Protein AF-A0A7S0BMY1-F1 (afdb_monomer_lite)

Structure (mmCIF, N/CA/C/O backbone):
data_AF-A0A7S0BMY1-F1
#
_entry.id   AF-A0A7S0BMY1-F1
#
loop_
_atom_site.group_PDB
_atom_site.id
_atom_site.type_symbol
_atom_site.label_atom_id
_atom_site.label_alt_id
_atom_site.label_comp_id
_atom_site.label_asym_id
_atom_site.label_entity_id
_atom_site.label_seq_id
_atom_site.pdbx_PDB_ins_code
_atom_site.Cartn_x
_atom_site.Cartn_y
_atom_site.Cartn_z
_atom_site.occupancy
_atom_site.B_iso_or_equiv
_atom_site.auth_seq_id
_atom_site.auth_comp_id
_atom_site.auth_asym_id
_atom_site.auth_atom_id
_atom_site.pdbx_PDB_model_num
ATOM 1 N N . ALA A 1 1 ? 0.635 -13.381 -4.670 1.00 61.00 1 ALA A N 1
ATOM 2 C CA . ALA A 1 1 ? -0.294 -12.904 -3.622 1.00 61.00 1 ALA A CA 1
ATOM 3 C C . ALA A 1 1 ? -1.608 -12.384 -4.209 1.00 61.00 1 ALA A C 1
ATOM 5 O O . ALA A 1 1 ? -2.633 -12.998 -3.961 1.00 61.00 1 ALA A O 1
ATOM 6 N N . ARG A 1 2 ? -1.598 -11.332 -5.041 1.00 75.00 2 ARG A N 1
ATOM 7 C CA . ARG A 1 2 ? -2.821 -10.648 -5.520 1.00 75.00 2 ARG A CA 1
ATOM 8 C C . ARG A 1 2 ? -3.767 -11.529 -6.358 1.00 75.00 2 ARG A C 1
ATOM 10 O O . ARG A 1 2 ? -4.959 -11.576 -6.089 1.00 75.00 2 ARG A O 1
ATOM 17 N N . GLN A 1 3 ? -3.235 -12.331 -7.284 1.00 77.56 3 GLN A N 1
ATOM 18 C CA . GLN A 1 3 ? -4.041 -13.300 -8.049 1.00 77.56 3 GLN A CA 1
ATOM 19 C C . GLN A 1 3 ? -4.647 -14.404 -7.165 1.00 77.56 3 GLN A C 1
ATOM 21 O O . GLN A 1 3 ? -5.785 -14.816 -7.370 1.00 77.56 3 GLN A O 1
ATOM 26 N N . HIS A 1 4 ? -3.889 -14.881 -6.172 1.00 78.88 4 HIS A N 1
ATOM 27 C CA . HIS A 1 4 ? -4.380 -15.870 -5.212 1.00 78.88 4 HIS A CA 1
ATOM 28 C C . HIS A 1 4 ? -5.490 -15.275 -4.340 1.00 78.88 4 HIS A C 1
ATOM 30 O O . HIS A 1 4 ? -6.537 -15.888 -4.191 1.00 78.88 4 HIS A O 1
ATOM 36 N N . PHE A 1 5 ? -5.294 -14.049 -3.846 1.00 83.69 5 PHE A N 1
ATOM 37 C CA . PHE A 1 5 ? -6.316 -13.301 -3.124 1.00 83.69 5 PHE A CA 1
ATOM 38 C C . PHE A 1 5 ? -7.607 -13.169 -3.933 1.00 83.69 5 PHE A C 1
ATOM 40 O O . PHE A 1 5 ? -8.673 -13.445 -3.392 1.00 83.69 5 PHE A O 1
ATOM 47 N N . TYR A 1 6 ? -7.512 -12.800 -5.217 1.00 83.94 6 TYR A N 1
ATOM 48 C CA . TYR A 1 6 ? -8.689 -12.650 -6.068 1.00 83.94 6 TYR A CA 1
ATOM 49 C C . TYR A 1 6 ? -9.486 -13.954 -6.145 1.00 83.94 6 TYR A C 1
ATOM 51 O O . TYR A 1 6 ? -10.664 -13.978 -5.813 1.00 83.94 6 TYR A O 1
ATOM 59 N N . ARG A 1 7 ? -8.817 -15.054 -6.508 1.00 85.25 7 ARG A N 1
ATOM 60 C CA . ARG A 1 7 ? -9.451 -16.372 -6.671 1.00 85.25 7 ARG A CA 1
ATOM 61 C C . ARG A 1 7 ? -10.098 -16.903 -5.392 1.00 85.25 7 ARG A C 1
ATOM 63 O O . ARG A 1 7 ? -11.017 -17.705 -5.476 1.00 85.25 7 ARG A O 1
ATOM 70 N N . SER A 1 8 ? -9.603 -16.488 -4.228 1.00 85.81 8 SER A N 1
ATOM 71 C CA . SER A 1 8 ? -10.140 -16.914 -2.933 1.00 85.81 8 SER A CA 1
ATOM 72 C C . SER A 1 8 ? -11.299 -16.047 -2.428 1.00 85.81 8 SER A C 1
ATOM 74 O O . SER A 1 8 ? -11.992 -16.476 -1.512 1.00 85.81 8 SER A O 1
ATOM 76 N N . ASN A 1 9 ? -11.502 -14.841 -2.973 1.00 85.25 9 ASN A N 1
ATOM 77 C CA . ASN A 1 9 ? -12.478 -13.870 -2.451 1.00 85.25 9 ASN A CA 1
ATOM 78 C C . ASN A 1 9 ? -13.516 -13.397 -3.482 1.00 85.25 9 ASN A C 1
ATOM 80 O O . ASN A 1 9 ? -14.510 -12.788 -3.093 1.00 85.25 9 ASN A O 1
ATOM 84 N N . PHE A 1 10 ? -13.302 -13.652 -4.774 1.00 84.44 10 PHE A N 1
ATOM 85 C CA . PHE A 1 10 ? -14.189 -13.227 -5.855 1.00 84.44 10 PHE A CA 1
ATOM 86 C C . PHE A 1 10 ? -14.446 -14.375 -6.832 1.00 84.44 10 PHE A C 1
ATOM 88 O O . PHE A 1 10 ? -13.592 -15.237 -7.045 1.00 84.44 10 PHE A O 1
ATOM 95 N N . GLU A 1 11 ? -15.630 -14.365 -7.439 1.00 83.25 11 GLU A N 1
ATOM 96 C CA . GLU A 1 11 ? -15.986 -15.271 -8.529 1.00 83.25 11 GLU A CA 1
ATOM 97 C C . GLU A 1 11 ? -15.457 -14.739 -9.871 1.00 83.25 11 GLU A C 1
ATOM 99 O O . GLU A 1 11 ? -15.366 -13.529 -10.080 1.00 83.25 11 GLU A O 1
ATOM 104 N N . GLY A 1 12 ? -15.143 -15.647 -10.798 1.00 81.94 12 GLY A N 1
ATOM 105 C CA . GLY A 1 12 ? -14.675 -15.308 -12.145 1.00 81.94 12 GLY A CA 1
ATOM 106 C C . GLY A 1 12 ? -13.154 -15.335 -12.319 1.00 81.94 12 GLY A C 1
ATOM 107 O O . GLY A 1 12 ? -12.396 -15.770 -11.447 1.00 81.94 12 GLY A O 1
ATOM 108 N N . GLU A 1 13 ? -12.698 -14.918 -13.500 1.00 81.00 13 GLU A N 1
ATOM 109 C CA . GLU A 1 13 ? -11.271 -14.871 -13.810 1.00 81.00 13 GLU A CA 1
ATOM 110 C C . GLU A 1 13 ? -10.612 -13.651 -13.169 1.00 81.00 13 GLU A C 1
ATOM 112 O O . GLU A 1 13 ? -11.097 -12.525 -13.271 1.00 81.00 13 GLU A O 1
ATOM 117 N N . ALA A 1 14 ? -9.467 -13.883 -12.525 1.00 80.19 14 ALA A N 1
ATOM 118 C CA . ALA A 1 14 ? -8.656 -12.796 -12.002 1.00 80.19 14 ALA A CA 1
ATOM 119 C C . ALA A 1 14 ? -8.258 -11.847 -13.147 1.00 80.19 14 ALA A C 1
ATOM 121 O O . ALA A 1 14 ? -7.789 -12.335 -14.179 1.00 80.19 14 ALA A O 1
ATOM 122 N N . PRO A 1 15 ? -8.391 -10.522 -12.957 1.00 78.38 15 PRO A N 1
ATOM 123 C CA . PRO A 1 15 ? -7.956 -9.526 -13.917 1.00 78.38 15 PRO A CA 1
ATOM 124 C C . PRO A 1 15 ? -6.548 -9.790 -14.448 1.00 78.38 15 PRO A C 1
ATOM 126 O O . PRO A 1 15 ? -5.653 -10.173 -13.689 1.00 78.38 15 PRO A O 1
ATOM 129 N N . TRP A 1 16 ? -6.355 -9.541 -15.746 1.00 74.62 16 TRP A N 1
ATOM 130 C CA . TRP A 1 16 ? -5.038 -9.625 -16.380 1.00 74.62 16 TRP A CA 1
ATOM 131 C C . TRP A 1 16 ? -4.038 -8.658 -15.733 1.00 74.62 16 TRP A C 1
ATOM 133 O O . TRP A 1 16 ? -2.876 -9.000 -15.524 1.00 74.62 16 TRP A O 1
ATOM 143 N N . GLU A 1 17 ? -4.517 -7.474 -15.347 1.00 73.44 17 GLU A N 1
ATOM 144 C CA . GLU A 1 17 ? -3.757 -6.483 -14.595 1.00 73.44 17 GLU A CA 1
ATOM 145 C C . GLU A 1 17 ? -4.291 -6.357 -13.172 1.00 73.44 17 GLU A C 1
ATOM 147 O O . GLU A 1 17 ? -5.495 -6.415 -12.928 1.00 73.44 17 GLU A O 1
ATOM 152 N N . CYS A 1 18 ? -3.399 -6.119 -12.210 1.00 72.94 18 CYS A N 1
ATOM 153 C CA . CYS A 1 18 ? -3.835 -5.776 -10.865 1.00 72.94 18 CYS A CA 1
ATOM 154 C C . CYS A 1 18 ? -4.360 -4.336 -10.854 1.00 72.94 18 CYS A C 1
ATOM 156 O O . CYS A 1 18 ? -3.575 -3.390 -10.752 1.00 72.94 18 CYS A O 1
ATOM 158 N N . TYR A 1 19 ? -5.677 -4.182 -10.978 1.00 85.25 19 TYR A N 1
ATOM 159 C CA . TYR A 1 19 ? -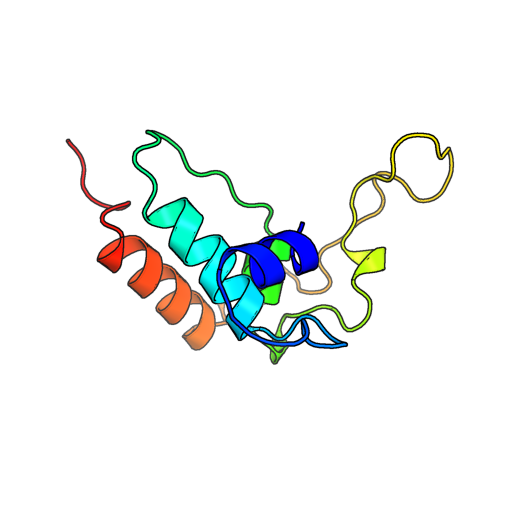6.349 -2.900 -10.792 1.00 85.25 19 TYR A CA 1
ATOM 160 C C . TYR A 1 19 ? -6.214 -2.409 -9.347 1.00 85.25 19 TYR A C 1
ATOM 162 O O . TYR A 1 19 ? -6.090 -3.201 -8.407 1.00 85.25 19 TYR A O 1
ATOM 170 N N . ASP A 1 20 ? -6.271 -1.094 -9.185 1.00 88.81 20 ASP A N 1
ATOM 171 C CA . ASP A 1 20 ? -6.188 -0.383 -7.911 1.00 88.81 20 ASP A CA 1
ATOM 172 C C . ASP A 1 20 ? -7.183 -0.909 -6.865 1.00 88.81 20 ASP A C 1
ATOM 174 O O . ASP A 1 20 ? -6.808 -1.176 -5.722 1.00 88.81 20 ASP A O 1
ATOM 178 N N . TRP A 1 21 ? -8.429 -1.171 -7.264 1.00 90.06 21 TRP A N 1
ATOM 179 C CA . TRP A 1 21 ? -9.468 -1.685 -6.371 1.00 90.06 21 TRP A CA 1
ATOM 180 C C . TRP A 1 21 ? -9.115 -3.053 -5.763 1.00 90.06 21 TRP A C 1
ATOM 182 O O . TRP A 1 21 ? 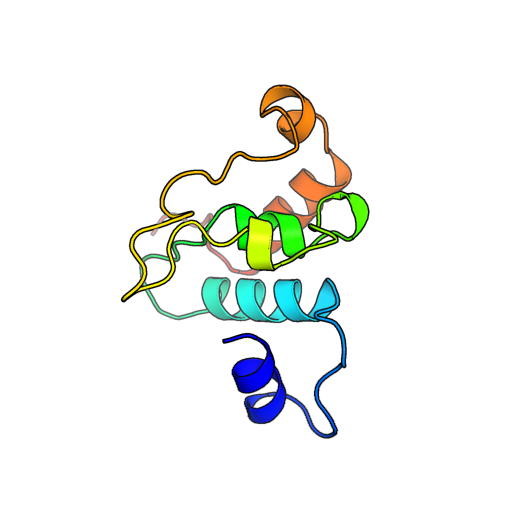-9.521 -3.348 -4.636 1.00 90.06 21 TRP A O 1
ATOM 192 N N . VAL A 1 22 ? -8.337 -3.892 -6.462 1.00 90.19 22 VAL A N 1
ATOM 193 C CA . VAL A 1 22 ? -7.889 -5.188 -5.926 1.00 90.19 22 VAL A CA 1
ATOM 194 C C . VAL A 1 22 ? -6.906 -4.949 -4.782 1.00 90.19 22 VAL A C 1
ATOM 196 O O . VAL A 1 22 ? -7.049 -5.545 -3.714 1.00 90.19 22 VAL A O 1
ATOM 199 N N . SER A 1 23 ? -5.948 -4.037 -4.971 1.00 92.69 23 SER A N 1
ATOM 200 C CA . SER A 1 23 ? -5.005 -3.620 -3.926 1.00 92.69 23 SER A CA 1
ATOM 201 C C . SER A 1 23 ? -5.739 -2.996 -2.737 1.00 92.69 23 SER A C 1
ATOM 203 O O . SER A 1 23 ? -5.469 -3.365 -1.594 1.00 92.69 23 SER A O 1
ATOM 205 N N . GLN A 1 24 ? -6.734 -2.138 -2.995 1.00 95.31 24 GLN A N 1
ATOM 206 C CA . GLN A 1 24 ? -7.583 -1.554 -1.952 1.00 95.31 24 GLN A CA 1
ATOM 207 C C . GLN A 1 24 ? -8.273 -2.636 -1.116 1.00 95.31 24 GLN A C 1
ATOM 209 O O . GLN A 1 24 ? -8.261 -2.560 0.110 1.00 95.31 24 GLN A O 1
ATOM 214 N N . LYS A 1 25 ? -8.827 -3.677 -1.754 1.00 94.00 25 LYS A N 1
ATOM 215 C CA . LYS A 1 25 ? -9.483 -4.791 -1.050 1.00 94.00 25 LYS A CA 1
ATOM 216 C C . LYS A 1 25 ? -8.515 -5.609 -0.207 1.00 94.00 25 LYS A C 1
ATOM 218 O O . LYS A 1 25 ? -8.859 -5.981 0.914 1.00 94.00 25 LYS A O 1
ATOM 223 N N . ILE A 1 26 ? -7.308 -5.861 -0.711 1.00 93.75 26 ILE A N 1
ATOM 224 C CA . ILE A 1 26 ? -6.263 -6.563 0.043 1.00 93.75 26 ILE A CA 1
ATOM 225 C C . ILE A 1 26 ? -5.902 -5.769 1.298 1.00 93.75 26 ILE A C 1
ATOM 227 O O . ILE A 1 26 ? -5.930 -6.323 2.397 1.00 93.75 26 ILE A O 1
ATOM 231 N N . VAL A 1 27 ? -5.587 -4.481 1.157 1.00 95.88 27 VAL A N 1
ATOM 232 C CA . VAL A 1 27 ? -5.200 -3.628 2.289 1.00 95.88 27 VAL A CA 1
ATOM 233 C C . VAL A 1 27 ? -6.355 -3.479 3.282 1.00 95.88 27 VAL A C 1
ATOM 235 O O . VAL A 1 27 ? -6.154 -3.668 4.480 1.00 95.88 27 VAL A O 1
ATOM 238 N N . GLU A 1 28 ? -7.578 -3.242 2.800 1.00 95.88 28 GLU A N 1
ATOM 239 C CA . GLU A 1 28 ? -8.785 -3.151 3.629 1.00 95.88 28 GLU A CA 1
ATOM 240 C C . GLU A 1 28 ? -9.022 -4.438 4.438 1.00 95.88 28 GLU A C 1
ATOM 242 O O . GLU A 1 28 ? -9.358 -4.362 5.621 1.00 95.88 28 GLU A O 1
ATOM 247 N N . GLN A 1 29 ? -8.801 -5.621 3.854 1.00 94.94 29 GLN A N 1
ATOM 248 C CA . GLN A 1 29 ? -8.908 -6.889 4.583 1.00 94.94 29 GLN A CA 1
ATOM 249 C C . GLN A 1 29 ? -7.865 -7.004 5.703 1.00 94.94 29 GLN A C 1
ATOM 251 O O . GLN A 1 29 ? -8.200 -7.441 6.805 1.00 94.94 29 GLN A O 1
ATOM 256 N N . HIS A 1 30 ? -6.614 -6.608 5.454 1.00 95.12 30 HIS A N 1
ATOM 257 C CA . HIS A 1 30 ? -5.569 -6.655 6.482 1.00 95.12 30 HIS A CA 1
ATOM 258 C C . HIS A 1 30 ? -5.869 -5.672 7.616 1.00 95.12 30 HIS A C 1
ATOM 260 O O . HIS A 1 30 ? -5.803 -6.047 8.789 1.00 95.12 30 HIS A O 1
ATOM 266 N N . LEU A 1 31 ? -6.292 -4.451 7.278 1.00 95.81 31 LEU A N 1
ATOM 267 C CA . LEU A 1 31 ? -6.696 -3.452 8.262 1.00 95.81 31 LEU A CA 1
ATOM 268 C C . LEU A 1 31 ? -7.894 -3.923 9.100 1.00 95.81 31 LEU A C 1
ATOM 270 O O . LEU A 1 31 ? -7.892 -3.704 10.305 1.00 95.81 31 LEU A O 1
ATOM 274 N N . ASN A 1 32 ? -8.854 -4.656 8.534 1.00 95.62 32 ASN A N 1
ATOM 275 C CA . ASN A 1 32 ? -9.980 -5.233 9.287 1.00 95.62 32 ASN A CA 1
ATOM 276 C C . ASN A 1 32 ? -9.648 -6.516 10.078 1.00 95.62 32 ASN A C 1
ATOM 278 O O . ASN A 1 32 ? -10.522 -7.057 10.754 1.00 95.62 32 ASN A O 1
ATOM 282 N N . SER A 1 33 ? -8.421 -7.040 9.998 1.00 94.12 33 SER A N 1
ATOM 283 C CA . SER A 1 33 ? -8.056 -8.273 10.709 1.00 94.12 33 SER A CA 1
ATOM 284 C C . SER A 1 33 ? -8.075 -8.108 12.238 1.00 94.12 33 SER A C 1
ATOM 286 O O . SER A 1 33 ? -7.917 -7.013 12.768 1.00 94.12 33 SER A O 1
ATOM 288 N N . THR A 1 34 ? -8.189 -9.207 12.984 1.00 93.81 34 THR A N 1
ATOM 289 C CA . THR A 1 34 ? -8.106 -9.183 14.459 1.00 93.81 34 THR A CA 1
ATOM 290 C C . THR A 1 34 ? -6.672 -9.087 14.991 1.00 93.81 34 THR A C 1
ATOM 292 O O . THR A 1 34 ? -6.465 -9.040 16.203 1.00 93.81 34 THR A O 1
ATOM 295 N N . SER A 1 35 ? -5.667 -9.068 14.110 1.00 93.50 35 SER A N 1
ATOM 296 C CA . SER A 1 35 ? -4.259 -8.925 14.484 1.00 93.50 35 SER A CA 1
ATOM 297 C C . SER A 1 35 ? -4.026 -7.611 15.219 1.00 93.50 35 SER A C 1
ATOM 299 O O . SER A 1 35 ? -4.587 -6.589 14.834 1.00 93.50 35 SER A O 1
ATOM 301 N N . MET A 1 36 ? -3.149 -7.599 16.226 1.00 92.38 36 MET A N 1
ATOM 302 C CA . MET A 1 36 ? -2.799 -6.355 16.928 1.00 92.38 36 MET A CA 1
ATOM 303 C C . MET A 1 36 ? -2.151 -5.340 15.980 1.00 92.38 36 MET A C 1
ATOM 305 O O . MET A 1 36 ? -2.494 -4.162 16.007 1.00 92.38 36 MET A O 1
ATOM 309 N N . TRP A 1 37 ? -1.249 -5.807 15.112 1.00 92.25 37 TRP A N 1
ATOM 310 C CA . TRP A 1 37 ? -0.523 -4.974 14.159 1.00 92.25 37 TRP A CA 1
ATOM 311 C C . TRP A 1 37 ? -0.817 -5.379 12.724 1.00 92.25 37 TRP A C 1
ATOM 313 O O . TRP A 1 37 ? -0.905 -6.561 12.394 1.00 92.25 37 TRP A O 1
ATOM 323 N N . THR A 1 38 ? -0.917 -4.366 11.870 1.00 94.50 38 THR A N 1
ATOM 324 C CA . THR A 1 38 ? -0.965 -4.510 10.418 1.00 94.50 38 THR A CA 1
ATOM 325 C C . THR A 1 38 ? 0.187 -3.703 9.840 1.00 94.50 38 THR A C 1
ATOM 327 O O . THR A 1 38 ? 0.241 -2.490 10.021 1.00 94.50 38 THR A O 1
ATOM 330 N N . ILE A 1 39 ? 1.124 -4.382 9.181 1.00 95.44 39 ILE A N 1
ATOM 331 C CA . ILE A 1 39 ? 2.275 -3.761 8.521 1.00 95.44 39 ILE A CA 1
ATOM 332 C C . ILE A 1 39 ? 2.088 -3.964 7.026 1.00 95.44 39 ILE A C 1
ATOM 334 O O . ILE A 1 39 ? 1.945 -5.097 6.569 1.00 95.44 39 ILE A O 1
ATOM 338 N N . VAL A 1 40 ? 2.083 -2.866 6.278 1.00 95.56 40 VAL A N 1
ATOM 339 C CA . VAL A 1 40 ? 1.872 -2.870 4.830 1.00 95.56 40 VAL A CA 1
ATOM 340 C C . VAL A 1 40 ? 3.098 -2.237 4.170 1.00 95.56 40 VAL A C 1
ATOM 342 O O . VAL A 1 40 ? 3.512 -1.153 4.594 1.00 95.56 40 VAL A O 1
ATOM 345 N N . PRO A 1 41 ? 3.715 -2.886 3.166 1.00 95.31 41 PRO A N 1
ATOM 346 C CA . PRO A 1 41 ? 4.757 -2.263 2.361 1.00 95.31 41 PRO A CA 1
ATOM 347 C C . PRO A 1 41 ? 4.226 -1.002 1.681 1.00 95.31 41 PRO A C 1
ATOM 349 O O . PRO A 1 41 ? 3.099 -0.983 1.190 1.00 95.31 41 PRO A O 1
ATOM 352 N N . ILE A 1 42 ? 5.044 0.046 1.590 1.00 95.06 42 ILE A N 1
ATOM 353 C CA . ILE A 1 42 ? 4.604 1.302 0.969 1.00 95.06 42 ILE A CA 1
ATOM 354 C C . ILE A 1 42 ? 4.161 1.103 -0.488 1.00 95.06 42 ILE A C 1
ATOM 356 O O . ILE A 1 42 ? 3.226 1.762 -0.926 1.00 95.06 42 ILE A O 1
ATOM 360 N N . GLN A 1 43 ? 4.762 0.152 -1.212 1.00 94.38 43 GLN A N 1
ATOM 361 C CA . GLN A 1 43 ? 4.373 -0.198 -2.581 1.00 94.38 43 GLN A CA 1
ATOM 362 C C . GLN A 1 43 ? 2.904 -0.626 -2.673 1.00 94.38 43 GLN A C 1
ATOM 364 O O . GLN A 1 43 ? 2.194 -0.175 -3.564 1.00 94.38 43 GLN A O 1
ATOM 369 N N . ASP A 1 44 ? 2.422 -1.427 -1.717 1.00 94.38 44 ASP A N 1
ATOM 370 C CA .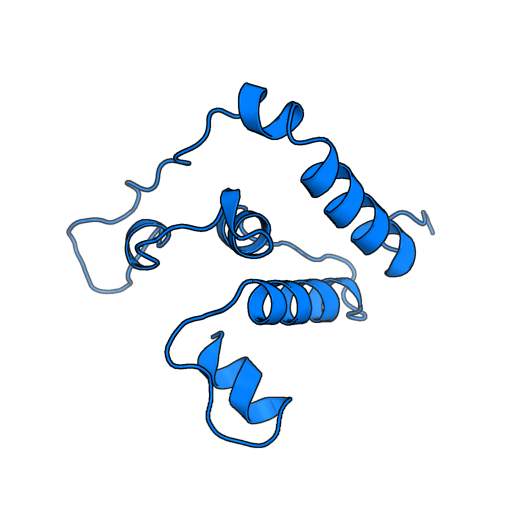 ASP A 1 44 ? 1.027 -1.875 -1.700 1.00 94.38 44 ASP A CA 1
ATOM 371 C C . ASP A 1 44 ? 0.064 -0.730 -1.361 1.00 94.38 44 ASP A C 1
ATOM 373 O O . ASP A 1 44 ? -1.064 -0.732 -1.848 1.00 94.38 44 ASP A O 1
ATOM 377 N N . PHE A 1 45 ? 0.497 0.274 -0.586 1.00 95.38 45 PHE A N 1
ATOM 378 C CA . PHE A 1 45 ? -0.298 1.488 -0.395 1.00 95.38 45 PHE A CA 1
ATOM 379 C C . PHE A 1 45 ? -0.391 2.327 -1.674 1.00 95.38 45 PHE A C 1
ATOM 381 O O . PHE A 1 45 ? -1.476 2.798 -2.007 1.00 95.38 45 PHE A O 1
ATOM 388 N N . LEU A 1 46 ? 0.718 2.506 -2.397 1.00 95.19 46 LEU A N 1
ATOM 389 C CA . LEU A 1 46 ? 0.740 3.270 -3.651 1.00 95.19 46 LEU A CA 1
ATOM 390 C C . LEU A 1 46 ? -0.071 2.575 -4.754 1.00 95.19 46 LEU A C 1
ATOM 392 O O . LEU A 1 46 ? -0.775 3.239 -5.508 1.00 95.19 46 LEU A O 1
ATOM 396 N N . ASP A 1 47 ? -0.051 1.243 -4.795 1.00 93.56 47 ASP A N 1
ATOM 397 C CA . ASP A 1 47 ? -0.818 0.437 -5.751 1.00 93.56 47 ASP A CA 1
ATOM 398 C C . ASP A 1 47 ? -2.342 0.511 -5.551 1.00 93.56 47 ASP A C 1
ATOM 400 O O . ASP A 1 47 ? -3.087 0.003 -6.390 1.00 93.56 47 ASP A O 1
ATOM 404 N N . MET A 1 48 ? -2.830 1.127 -4.468 1.00 94.81 48 MET A N 1
ATOM 405 C CA . MET A 1 48 ? -4.259 1.390 -4.250 1.00 94.81 48 MET A CA 1
ATOM 406 C C . MET A 1 48 ? -4.791 2.597 -5.026 1.00 94.81 48 MET A C 1
ATOM 408 O O . MET A 1 48 ? -5.991 2.862 -4.960 1.00 94.81 48 MET A O 1
ATOM 412 N N . TRP A 1 49 ? -3.930 3.358 -5.702 1.00 95.38 49 TRP A N 1
ATOM 413 C CA . TRP A 1 49 ? -4.313 4.589 -6.384 1.00 95.38 49 TRP A CA 1
ATOM 414 C C . TRP A 1 49 ? -3.678 4.647 -7.768 1.00 95.38 49 TRP A C 1
ATOM 416 O O . TRP A 1 49 ? -2.454 4.633 -7.888 1.00 95.38 49 TRP A O 1
ATOM 426 N N . ASP A 1 50 ? -4.496 4.727 -8.818 1.00 91.56 50 ASP A N 1
ATOM 427 C CA . ASP A 1 50 ? -4.014 4.549 -10.195 1.00 91.56 50 ASP A CA 1
ATOM 428 C C . ASP A 1 50 ? -2.906 5.548 -10.589 1.00 91.56 50 ASP A C 1
ATOM 430 O O . ASP A 1 50 ? -1.921 5.158 -11.209 1.00 91.56 50 ASP A O 1
ATOM 434 N N . GLU A 1 51 ? -2.975 6.805 -10.126 1.00 92.25 51 GLU A N 1
ATOM 435 C CA . GLU A 1 51 ? -1.925 7.809 -10.388 1.00 92.25 51 GLU A CA 1
ATOM 436 C C . GLU A 1 51 ? -0.574 7.513 -9.707 1.00 92.25 51 GLU A C 1
ATOM 438 O O . GLU A 1 51 ? 0.451 8.069 -10.106 1.00 92.25 51 GLU A O 1
ATOM 443 N N . LEU A 1 52 ? -0.564 6.711 -8.636 1.00 93.19 52 LEU A N 1
ATOM 444 C CA . LEU A 1 52 ? 0.633 6.410 -7.835 1.00 93.19 52 LEU A CA 1
ATOM 445 C C . LEU A 1 52 ? 1.227 5.034 -8.163 1.00 93.19 52 LEU A C 1
ATOM 447 O O . LEU A 1 52 ? 2.427 4.808 -7.962 1.00 93.19 52 LEU A O 1
ATOM 451 N N . ARG A 1 53 ? 0.395 4.139 -8.699 1.00 89.38 53 ARG A N 1
ATOM 452 C CA . ARG A 1 53 ? 0.727 2.765 -9.075 1.00 89.38 53 ARG A CA 1
ATOM 453 C C . ARG A 1 53 ? 1.895 2.691 -10.062 1.00 89.38 53 ARG A C 1
ATOM 455 O O . ARG A 1 53 ? 2.081 3.551 -10.935 1.00 89.38 53 ARG A O 1
ATOM 462 N N . SER A 1 54 ? 2.717 1.648 -9.936 1.00 87.69 54 SER A N 1
ATOM 463 C CA . SER A 1 54 ? 3.740 1.342 -10.941 1.00 87.69 54 SER A CA 1
ATOM 464 C C . SER A 1 54 ? 3.150 0.731 -12.205 1.00 87.69 54 SER A C 1
ATOM 466 O O . SER A 1 54 ? 2.364 -0.208 -12.115 1.00 87.69 54 SER A O 1
ATOM 468 N N . PRO A 1 55 ? 3.560 1.196 -13.402 1.00 85.19 55 PRO A N 1
ATOM 469 C CA . PRO A 1 55 ? 3.215 0.520 -14.643 1.00 85.19 55 PRO A CA 1
ATOM 470 C C . PRO A 1 55 ? 3.964 -0.813 -14.778 1.00 85.19 55 PRO A C 1
ATOM 472 O O . PRO A 1 55 ? 3.583 -1.645 -15.591 1.00 85.19 55 PRO A O 1
ATOM 475 N N . ASP A 1 56 ? 5.035 -1.017 -14.001 1.00 88.06 56 ASP A N 1
ATOM 476 C CA . ASP A 1 56 ? 5.807 -2.256 -13.973 1.00 88.06 56 ASP A CA 1
ATOM 477 C C . ASP A 1 56 ? 5.899 -2.783 -12.529 1.00 88.06 56 ASP A C 1
ATOM 479 O O . ASP A 1 56 ? 6.746 -2.313 -11.757 1.00 88.06 56 ASP A O 1
ATOM 483 N N . PRO A 1 57 ? 5.058 -3.764 -12.156 1.00 83.19 57 PRO A N 1
ATOM 484 C CA . PRO A 1 57 ? 5.055 -4.355 -10.818 1.00 83.19 57 PRO A CA 1
ATOM 485 C C . PRO A 1 57 ? 6.379 -5.025 -10.435 1.00 83.19 57 PRO A C 1
ATOM 487 O O . PRO A 1 57 ? 6.678 -5.170 -9.250 1.00 83.19 57 PRO A O 1
ATOM 490 N N . LEU A 1 58 ? 7.200 -5.443 -11.409 1.00 87.19 58 LEU A N 1
ATOM 491 C CA . LEU A 1 58 ? 8.495 -6.058 -11.112 1.00 87.19 58 LEU A CA 1
ATOM 492 C C . LEU A 1 58 ? 9.488 -5.035 -10.558 1.00 87.19 58 LEU A C 1
ATOM 494 O O . LEU A 1 58 ? 10.372 -5.415 -9.793 1.00 87.19 58 LEU A O 1
ATOM 498 N N . LYS A 1 59 ? 9.324 -3.748 -10.891 1.00 89.06 59 LYS A N 1
ATOM 499 C CA . LYS A 1 59 ? 10.162 -2.667 -10.349 1.00 89.06 59 LYS A CA 1
ATOM 500 C C . LYS A 1 59 ? 9.862 -2.347 -8.893 1.00 89.06 59 LYS A C 1
ATOM 502 O O . LYS A 1 59 ? 10.729 -1.785 -8.233 1.00 89.06 59 LYS A O 1
ATOM 507 N N . ASP A 1 60 ? 8.687 -2.719 -8.395 1.00 91.19 60 ASP A N 1
ATOM 508 C CA . ASP A 1 60 ? 8.290 -2.487 -7.003 1.00 91.19 60 ASP A CA 1
ATOM 509 C C . ASP A 1 60 ? 8.812 -3.571 -6.052 1.00 91.19 60 ASP A C 1
ATOM 511 O O . ASP A 1 60 ? 8.863 -3.376 -4.831 1.00 91.19 60 ASP A O 1
ATOM 515 N N . MET A 1 61 ? 9.242 -4.713 -6.599 1.00 91.56 61 MET A N 1
ATOM 516 C CA . MET A 1 61 ? 9.827 -5.794 -5.816 1.00 91.56 61 MET A CA 1
ATOM 517 C C . MET A 1 61 ? 11.181 -5.371 -5.250 1.00 91.56 61 MET A C 1
ATOM 519 O O . MET A 1 61 ? 12.150 -5.166 -5.976 1.00 91.56 61 MET A O 1
ATOM 523 N N . ILE A 1 62 ? 11.274 -5.321 -3.922 1.00 95.19 62 ILE A N 1
ATOM 524 C CA . ILE A 1 62 ? 12.546 -5.066 -3.239 1.00 95.19 62 ILE A CA 1
ATOM 525 C C . ILE A 1 62 ? 13.512 -6.251 -3.358 1.00 95.19 62 ILE A C 1
ATOM 527 O O . ILE A 1 62 ? 14.720 -6.049 -3.380 1.00 95.19 62 ILE A O 1
ATOM 531 N N . ASN A 1 63 ? 13.007 -7.486 -3.409 1.00 95.00 63 ASN A N 1
ATOM 532 C CA . ASN A 1 63 ? 13.836 -8.686 -3.404 1.00 95.00 63 ASN A CA 1
ATOM 533 C C . ASN A 1 63 ? 13.127 -9.859 -4.091 1.00 95.00 63 ASN A C 1
ATOM 535 O O . ASN A 1 63 ? 11.952 -10.123 -3.830 1.00 95.00 63 ASN A O 1
ATOM 539 N N . ARG A 1 64 ? 13.873 -10.608 -4.903 1.00 93.69 64 ARG A N 1
ATOM 540 C CA . ARG A 1 64 ? 13.490 -11.883 -5.502 1.00 93.69 64 ARG A CA 1
ATOM 541 C C . ARG A 1 64 ? 14.398 -12.985 -4.935 1.00 93.69 64 ARG A C 1
ATOM 543 O O . ARG A 1 64 ? 15.567 -13.077 -5.305 1.00 93.69 64 ARG A O 1
ATOM 550 N N . PRO A 1 65 ? 13.888 -13.843 -4.034 1.00 93.81 65 PRO A N 1
ATOM 551 C CA . PRO A 1 65 ? 14.687 -14.915 -3.450 1.00 93.81 65 PRO A CA 1
ATOM 552 C C . PRO A 1 65 ? 15.301 -15.834 -4.514 1.00 93.81 65 PRO A C 1
ATOM 554 O O . PRO A 1 65 ? 14.635 -16.206 -5.481 1.00 93.81 65 PRO A O 1
ATOM 557 N N . GLY A 1 66 ? 16.565 -16.214 -4.321 1.00 94.44 66 GLY A N 1
ATOM 558 C CA . GLY A 1 66 ? 17.290 -17.103 -5.234 1.00 94.44 66 GLY A CA 1
ATOM 559 C C . GLY A 1 66 ? 17.916 -16.415 -6.453 1.00 94.44 66 GLY A C 1
ATOM 560 O O . GLY A 1 66 ? 18.500 -17.106 -7.284 1.00 94.44 66 GLY A O 1
ATOM 561 N N . THR A 1 67 ? 17.837 -15.085 -6.567 1.00 92.75 67 THR A N 1
ATOM 562 C CA . THR A 1 67 ? 18.599 -14.311 -7.560 1.00 92.75 67 THR A CA 1
ATOM 563 C C . THR A 1 67 ? 19.700 -13.500 -6.888 1.00 92.75 67 THR A C 1
ATOM 565 O O . THR A 1 67 ? 19.578 -13.122 -5.724 1.00 92.75 67 THR A O 1
ATOM 568 N N . MET A 1 68 ? 20.790 -13.242 -7.609 1.00 88.19 68 MET A N 1
ATOM 569 C CA . MET A 1 68 ? 21.869 -12.373 -7.120 1.00 88.19 68 MET A CA 1
ATOM 570 C C . MET A 1 68 ? 21.661 -10.922 -7.565 1.00 88.19 68 MET A C 1
ATOM 572 O O . MET A 1 68 ? 21.865 -10.003 -6.776 1.00 88.19 68 MET A O 1
ATOM 576 N N . ASP A 1 69 ? 21.177 -10.722 -8.792 1.00 90.38 69 ASP A N 1
ATOM 577 C CA . ASP A 1 69 ? 21.037 -9.398 -9.393 1.00 90.38 69 ASP A CA 1
ATOM 578 C C . ASP A 1 69 ? 19.664 -8.769 -9.143 1.00 90.38 69 ASP A C 1
ATOM 580 O O . ASP A 1 69 ? 18.644 -9.459 -9.046 1.00 90.38 69 ASP A O 1
ATOM 584 N N . GLY A 1 70 ? 19.642 -7.433 -9.094 1.00 89.62 70 GLY A N 1
ATOM 585 C CA . GLY A 1 70 ? 18.411 -6.637 -9.066 1.00 89.62 70 GLY A CA 1
ATOM 586 C C . GLY A 1 70 ? 17.676 -6.612 -7.723 1.00 89.62 70 GLY A C 1
ATOM 587 O O . GLY A 1 70 ? 16.541 -6.148 -7.671 1.00 89.62 70 GLY A O 1
ATOM 588 N N . ASN A 1 71 ? 18.304 -7.079 -6.642 1.00 94.75 71 ASN A N 1
ATOM 589 C CA . ASN A 1 71 ? 17.745 -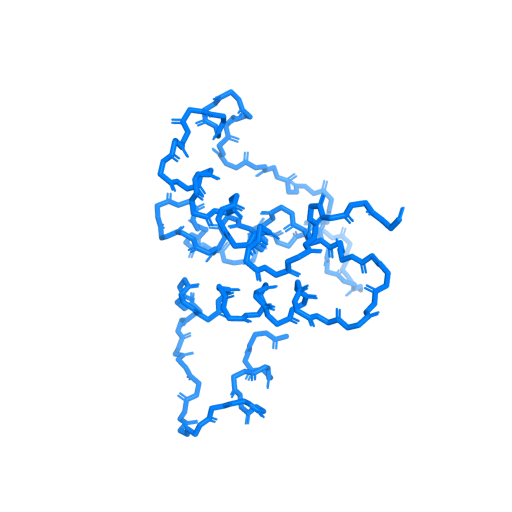7.034 -5.292 1.00 94.75 71 ASN A CA 1
ATOM 590 C C . ASN A 1 71 ? 18.192 -5.774 -4.544 1.00 94.75 71 ASN A C 1
ATOM 592 O O . ASN A 1 71 ? 19.308 -5.295 -4.727 1.00 94.75 71 ASN A O 1
ATOM 596 N N . TRP A 1 72 ? 17.336 -5.269 -3.659 1.00 95.00 72 TRP A N 1
ATOM 597 C CA . TRP A 1 72 ? 17.586 -4.125 -2.772 1.00 95.00 72 TRP A CA 1
ATOM 598 C C . TRP A 1 72 ? 17.814 -2.789 -3.489 1.00 95.00 72 TRP A C 1
ATOM 600 O O . TRP A 1 72 ? 18.392 -1.863 -2.926 1.00 95.00 72 TRP A O 1
ATOM 610 N N . VAL A 1 73 ? 17.334 -2.672 -4.728 1.00 94.62 73 VAL A N 1
ATOM 611 C CA .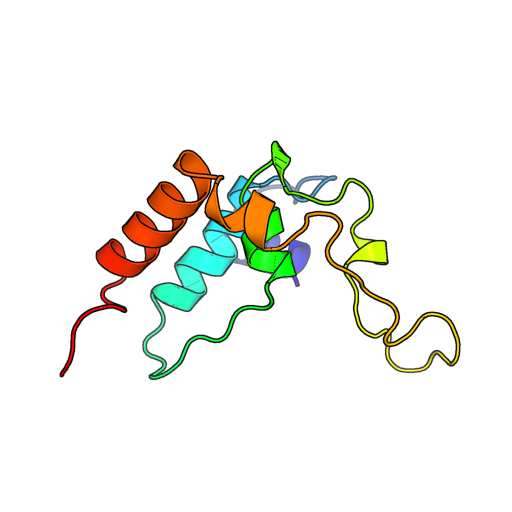 VAL A 1 73 ? 17.497 -1.472 -5.569 1.00 94.62 73 VAL A CA 1
ATOM 612 C C . VAL A 1 73 ? 16.209 -0.669 -5.751 1.00 94.62 73 VAL A C 1
ATOM 614 O O . VAL A 1 73 ? 16.231 0.356 -6.434 1.00 94.62 73 VAL A O 1
ATOM 617 N N . TYR A 1 74 ? 15.095 -1.102 -5.150 1.00 94.75 74 TYR A N 1
ATOM 618 C CA . TYR A 1 74 ? 13.837 -0.360 -5.209 1.00 94.75 74 TYR A CA 1
ATOM 619 C C . TYR A 1 74 ? 14.020 1.061 -4.666 1.00 94.75 74 TYR A C 1
ATOM 621 O O . TYR A 1 74 ? 14.584 1.283 -3.592 1.00 94.75 74 TYR A O 1
ATOM 629 N N . ARG A 1 75 ? 13.487 2.024 -5.417 1.00 92.88 75 ARG A N 1
ATOM 630 C CA . ARG A 1 75 ? 13.326 3.412 -4.998 1.00 92.88 75 ARG A CA 1
ATOM 631 C C . ARG A 1 75 ? 11.906 3.830 -5.320 1.00 92.88 75 ARG A C 1
ATOM 633 O O . ARG A 1 75 ? 11.426 3.589 -6.427 1.00 92.88 75 ARG A O 1
ATOM 640 N N . MET A 1 76 ? 11.263 4.499 -4.371 1.00 93.25 76 MET A N 1
ATOM 641 C CA . MET A 1 76 ? 9.970 5.115 -4.626 1.00 93.25 76 MET A CA 1
ATOM 642 C C . MET A 1 76 ? 10.115 6.124 -5.770 1.00 93.25 76 MET A C 1
ATOM 644 O O . MET A 1 76 ? 11.015 6.963 -5.756 1.00 93.25 76 MET A O 1
ATOM 648 N N . ARG A 1 77 ? 9.250 6.018 -6.784 1.00 89.88 77 ARG A N 1
ATOM 649 C CA . ARG A 1 77 ? 9.296 6.883 -7.980 1.00 89.88 77 ARG A CA 1
ATOM 650 C C . ARG A 1 77 ? 8.807 8.306 -7.705 1.00 89.88 77 ARG A C 1
ATOM 652 O O . ARG A 1 77 ? 9.021 9.197 -8.520 1.00 89.88 77 ARG A O 1
ATOM 659 N N . LEU A 1 78 ? 8.159 8.499 -6.562 1.00 91.81 78 LEU A N 1
ATOM 660 C CA . LEU A 1 78 ? 7.679 9.775 -6.060 1.00 91.81 78 LEU A CA 1
ATOM 661 C C . LEU A 1 78 ? 8.565 10.217 -4.880 1.00 91.81 78 LEU A C 1
ATOM 663 O O . LEU A 1 78 ? 8.869 9.380 -4.029 1.00 91.81 78 LEU A O 1
ATOM 667 N N . PRO A 1 79 ? 8.977 11.492 -4.789 1.00 95.06 79 PRO A N 1
ATOM 668 C CA . PRO A 1 79 ? 9.560 12.040 -3.564 1.00 95.06 79 PRO A CA 1
ATOM 669 C C . PRO A 1 79 ? 8.569 11.992 -2.395 1.00 95.06 79 PRO A C 1
ATOM 671 O O . PRO A 1 79 ? 7.358 12.085 -2.600 1.00 95.06 79 PRO A O 1
ATOM 674 N N . LEU A 1 80 ? 9.066 11.885 -1.162 1.00 95.44 80 LEU A N 1
ATOM 675 C CA . LEU A 1 80 ? 8.203 11.836 0.025 1.00 95.44 80 LEU A CA 1
ATOM 676 C C . LEU A 1 80 ? 7.407 13.133 0.204 1.00 95.44 80 LEU A C 1
ATOM 678 O O . LEU A 1 80 ? 6.228 13.085 0.534 1.00 95.44 80 LEU A O 1
ATOM 682 N N . GLU A 1 81 ? 8.018 14.277 -0.085 1.00 97.31 81 GLU A N 1
ATOM 683 C CA . GLU A 1 81 ? 7.385 15.594 -0.025 1.00 97.31 81 GLU A CA 1
ATOM 684 C C . GLU A 1 81 ? 6.191 15.655 -0.979 1.00 97.31 81 GLU A C 1
ATOM 686 O O . GLU A 1 81 ? 5.101 16.064 -0.599 1.00 97.31 81 GLU A O 1
ATOM 691 N N . ALA A 1 82 ? 6.364 15.150 -2.201 1.00 96.62 82 ALA A N 1
ATOM 692 C CA . ALA A 1 82 ? 5.283 15.093 -3.174 1.00 96.62 82 ALA A CA 1
ATOM 693 C C . ALA A 1 82 ? 4.173 14.113 -2.757 1.00 96.62 82 ALA A C 1
ATOM 695 O O . ALA A 1 82 ? 3.011 14.353 -3.075 1.00 96.62 82 ALA A O 1
ATOM 696 N N . LEU A 1 83 ? 4.502 13.031 -2.039 1.00 96.31 83 LEU A N 1
ATOM 697 C CA . LEU A 1 83 ? 3.507 12.115 -1.473 1.00 96.31 83 LEU A CA 1
ATOM 698 C C . LEU A 1 83 ? 2.688 12.783 -0.357 1.00 96.31 83 LEU A C 1
ATOM 700 O O . LEU A 1 83 ? 1.469 12.611 -0.310 1.00 96.31 83 LEU A O 1
ATOM 704 N N . CYS A 1 84 ? 3.317 13.589 0.501 1.00 96.75 84 CYS A N 1
ATOM 705 C CA . CYS A 1 84 ? 2.617 14.365 1.530 1.00 96.75 84 CYS A CA 1
ATOM 706 C C . CYS A 1 84 ? 1.572 15.321 0.927 1.00 96.75 84 CYS A C 1
ATOM 708 O O . CYS A 1 84 ? 0.494 15.488 1.498 1.00 96.75 84 CYS A O 1
ATOM 710 N N . GLU A 1 85 ? 1.834 15.861 -0.265 1.00 97.69 85 GLU A N 1
ATOM 711 C CA . GLU A 1 85 ? 0.912 16.756 -0.981 1.00 97.69 85 GLU A CA 1
ATOM 712 C C . GLU A 1 85 ? -0.238 16.032 -1.714 1.00 97.69 85 GLU A C 1
ATOM 714 O O . GLU A 1 85 ? -1.148 16.675 -2.245 1.00 97.69 85 GLU A O 1
ATOM 719 N N . LYS A 1 86 ? -0.270 14.690 -1.741 1.00 97.50 86 LYS A N 1
ATOM 720 C CA . LYS A 1 86 ? -1.363 13.911 -2.359 1.00 97.50 86 LYS A CA 1
ATOM 721 C C . LYS A 1 86 ? -2.595 13.840 -1.453 1.00 97.50 86 LYS A C 1
ATOM 723 O O . LYS A 1 86 ? -2.992 12.771 -0.995 1.00 97.50 86 LYS A O 1
ATOM 728 N N . SER A 1 87 ? -3.235 14.987 -1.227 1.00 97.69 87 SER A N 1
ATOM 729 C CA . SER A 1 87 ? -4.362 15.158 -0.296 1.00 97.69 87 SER A CA 1
ATOM 730 C C . SER A 1 87 ? -5.508 14.159 -0.501 1.00 97.69 87 SER A C 1
ATOM 732 O O . SER A 1 87 ? -5.981 13.583 0.476 1.00 97.69 87 SER A O 1
ATOM 734 N N . SER A 1 88 ? -5.918 13.888 -1.745 1.00 97.88 88 SER A N 1
ATOM 735 C CA . SER A 1 88 ? -6.982 12.917 -2.049 1.00 97.88 88 SER A CA 1
ATOM 736 C C . SER A 1 88 ? -6.616 11.494 -1.627 1.00 97.88 88 SER A C 1
ATOM 738 O O . SER A 1 88 ? -7.413 10.821 -0.976 1.00 97.88 88 SER A O 1
ATOM 740 N N . PHE A 1 89 ? -5.397 11.053 -1.947 1.00 97.50 89 PHE A N 1
ATOM 741 C CA . PHE A 1 89 ? -4.899 9.733 -1.559 1.00 97.50 89 PHE A CA 1
ATOM 742 C C . PHE A 1 89 ? -4.712 9.631 -0.040 1.00 97.50 89 PHE A C 1
ATOM 744 O O . PHE A 1 89 ? -5.170 8.674 0.581 1.00 97.50 89 PHE A O 1
ATOM 751 N N . ASN A 1 90 ? -4.106 10.648 0.576 1.00 97.56 90 ASN A N 1
ATOM 752 C CA . ASN A 1 90 ? -3.863 10.685 2.018 1.00 97.56 90 ASN A CA 1
ATOM 753 C C . ASN A 1 90 ? -5.181 10.681 2.802 1.00 97.56 90 ASN A C 1
ATOM 755 O O . ASN A 1 90 ? -5.304 9.968 3.798 1.00 97.56 90 ASN A O 1
ATOM 759 N N . LYS A 1 91 ? -6.196 11.411 2.321 1.00 98.12 91 LYS A N 1
ATOM 760 C CA . LYS A 1 91 ? -7.546 11.369 2.883 1.00 98.12 91 LYS A CA 1
ATOM 761 C C . LYS A 1 91 ? -8.187 9.993 2.713 1.00 98.12 91 LYS A C 1
ATOM 763 O O . LYS A 1 91 ? -8.714 9.464 3.685 1.00 98.12 91 LYS A O 1
ATOM 768 N N . PHE A 1 92 ? -8.119 9.407 1.519 1.00 97.69 92 PHE A N 1
ATOM 769 C CA . PHE A 1 92 ? -8.641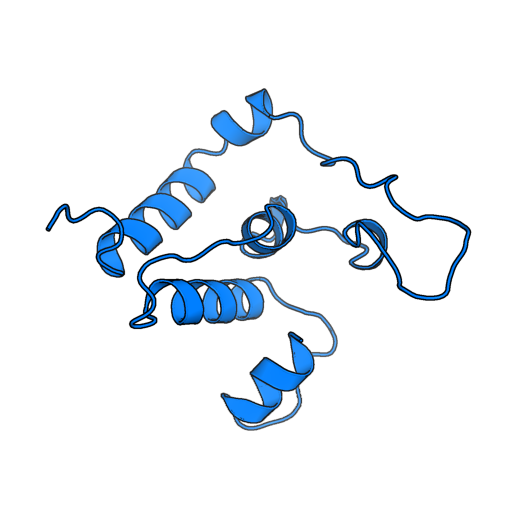 8.065 1.255 1.00 97.69 92 PHE A CA 1
ATOM 770 C C . PHE A 1 92 ? -8.044 7.017 2.208 1.00 97.69 92 PHE A C 1
ATOM 772 O O . PHE A 1 92 ? -8.782 6.257 2.840 1.00 97.69 92 PHE A O 1
ATOM 779 N N . LEU A 1 93 ? -6.716 7.011 2.359 1.00 96.94 93 LEU A N 1
ATOM 780 C CA . LEU A 1 93 ? -6.019 6.108 3.271 1.00 96.94 93 LEU A CA 1
ATOM 781 C C . LEU A 1 93 ? -6.399 6.387 4.732 1.00 96.94 93 LEU A C 1
ATOM 783 O O . LEU A 1 93 ? -6.719 5.454 5.466 1.00 96.94 93 LEU A O 1
ATOM 787 N N . GLY A 1 94 ? -6.421 7.655 5.149 1.00 96.88 94 GLY A N 1
ATOM 788 C CA . GLY A 1 94 ? -6.828 8.047 6.500 1.00 96.88 94 GLY A CA 1
ATOM 789 C C . GLY A 1 94 ? -8.246 7.585 6.846 1.00 96.88 94 GLY A C 1
ATOM 790 O O . GLY A 1 94 ? -8.455 6.953 7.881 1.00 96.88 94 GLY A O 1
ATOM 791 N N . ASP A 1 95 ? -9.207 7.808 5.947 1.00 97.25 95 ASP A N 1
ATOM 792 C CA . ASP A 1 95 ? -10.597 7.375 6.116 1.00 97.25 95 ASP A CA 1
ATOM 793 C C . ASP A 1 95 ? -10.697 5.839 6.218 1.00 97.25 95 ASP A C 1
ATOM 795 O O . ASP A 1 95 ? -11.487 5.310 7.008 1.00 97.25 95 ASP A O 1
ATOM 799 N N . MET A 1 96 ? -9.873 5.100 5.464 1.00 96.50 96 MET A N 1
ATOM 800 C CA . MET A 1 96 ? -9.791 3.638 5.555 1.00 96.50 96 MET A CA 1
ATOM 801 C C . MET A 1 96 ? -9.274 3.177 6.926 1.00 96.50 96 MET A C 1
ATOM 803 O O . MET A 1 96 ? -9.867 2.283 7.532 1.00 96.50 96 MET A O 1
ATOM 807 N N . VAL A 1 97 ? -8.215 3.796 7.452 1.00 96.12 97 VAL A N 1
ATOM 808 C CA . VAL A 1 97 ? -7.650 3.471 8.777 1.00 96.12 97 VAL A CA 1
ATOM 809 C C . VAL A 1 97 ? -8.656 3.777 9.897 1.00 96.12 97 VAL A C 1
ATOM 811 O O . VAL A 1 97 ? -8.834 2.964 10.806 1.00 96.12 97 VAL A O 1
ATOM 814 N N . VAL A 1 98 ? -9.378 4.900 9.808 1.00 96.06 98 VAL A N 1
ATOM 815 C CA . VAL A 1 98 ? -10.433 5.266 10.771 1.00 96.06 98 VAL A CA 1
ATOM 816 C C . VAL A 1 98 ? -11.584 4.260 10.738 1.00 96.06 98 VAL A C 1
ATOM 818 O O . VAL A 1 98 ? -11.964 3.714 11.771 1.00 96.06 98 VAL A O 1
ATOM 821 N N . ARG A 1 99 ? -12.119 3.948 9.551 1.00 95.75 99 ARG A N 1
ATOM 822 C CA . ARG A 1 99 ? -13.258 3.023 9.400 1.00 95.75 99 ARG A CA 1
ATOM 823 C C . ARG A 1 99 ? -12.940 1.598 9.861 1.00 95.75 99 ARG A C 1
ATOM 825 O O . ARG A 1 99 ? -13.843 0.883 10.288 1.00 95.75 99 ARG A O 1
ATOM 832 N N . THR A 1 100 ? -11.673 1.199 9.791 1.00 95.19 100 THR A N 1
ATOM 833 C CA . THR A 1 100 ? -11.184 -0.109 10.260 1.00 95.19 100 THR A CA 1
ATOM 834 C C . THR A 1 100 ? -10.743 -0.108 11.729 1.00 95.19 100 THR A C 1
ATOM 836 O O . THR A 1 100 ? -10.206 -1.107 12.202 1.00 95.19 100 THR A O 1
ATOM 839 N N . LYS A 1 101 ? -11.004 0.982 12.472 1.00 93.12 101 LYS A N 1
ATOM 840 C CA . LYS A 1 101 ? -10.746 1.114 13.920 1.00 93.12 101 LYS A CA 1
ATOM 841 C C . LYS A 1 101 ? -9.279 0.926 14.309 1.00 93.12 101 LYS A C 1
ATOM 843 O O . LYS A 1 101 ? -8.955 0.455 15.393 1.00 93.12 101 LYS A O 1
ATOM 848 N N . ARG A 1 102 ? -8.366 1.311 13.414 1.00 91.50 102 ARG A N 1
ATOM 849 C CA . ARG A 1 102 ? -6.912 1.265 13.646 1.00 91.50 102 ARG A CA 1
ATOM 850 C C . ARG A 1 102 ? -6.349 2.543 14.270 1.00 91.50 102 ARG A C 1
ATOM 852 O O . ARG A 1 102 ? -5.143 2.632 14.470 1.00 91.50 102 ARG A O 1
ATOM 859 N N . VAL A 1 103 ? -7.216 3.509 14.568 1.00 90.62 103 VAL A N 1
ATOM 860 C CA . VAL A 1 103 ? -6.892 4.752 15.290 1.00 90.62 103 VAL A CA 1
ATOM 861 C C . VAL A 1 103 ? -7.335 4.725 16.753 1.00 90.62 103 VAL A C 1
ATOM 863 O O . VAL A 1 103 ? -6.948 5.607 17.515 1.00 90.62 103 VAL A O 1
ATOM 866 N N . ASP A 1 104 ? -8.138 3.735 17.145 1.00 78.69 104 ASP A N 1
ATOM 867 C CA . ASP A 1 104 ? -8.677 3.648 18.496 1.00 78.69 104 ASP A CA 1
ATOM 868 C C . ASP A 1 104 ? -7.579 3.145 19.444 1.00 78.69 104 ASP A C 1
ATOM 870 O O . ASP A 1 104 ? -7.007 2.069 19.253 1.00 78.69 104 ASP A O 1
ATOM 874 N N . SER A 1 105 ? -7.260 3.933 20.468 1.00 62.28 105 SER A N 1
ATOM 875 C CA . SER A 1 105 ? -6.459 3.472 21.601 1.00 62.28 105 SER A CA 1
ATOM 876 C C . SER A 1 105 ? -7.341 2.640 22.535 1.00 62.28 105 SER A C 1
ATOM 878 O O . SER A 1 105 ? -8.408 3.114 22.929 1.00 62.28 105 SER A O 1
ATOM 880 N N . TYR A 1 106 ? -6.891 1.425 22.867 1.00 57.56 106 TYR A N 1
ATOM 881 C CA . TYR A 1 106 ? -7.493 0.584 23.912 1.00 57.56 106 TYR A CA 1
ATOM 882 C C . TYR A 1 106 ? -7.475 1.262 25.284 1.00 57.56 106 TYR A C 1
ATOM 884 O O . TYR A 1 106 ? -6.487 1.981 25.570 1.00 57.56 106 TYR A O 1
#

Radius of gyration: 15.17 Å; chains: 1; bounding box: 38×34×40 Å

Organism: NCBI:txid101924

Secondary structure (DSSP, 8-state):
-HHHHHHHHSSSPPPSS--HHHHHHHHHHHHTSS-S-----HHHHHTTSTTTS-S-GGGG-S--TT-SSS-S----SS-HHHHHT-HHHHHHHHHHHHHTT-S---

Sequence (106 aa):
ARQHFYRSNFEGEAPWECYDWVSQKIVEQHLNSTSMWTIVPIQDFLDMWDELRSPDPLKDMINRPGTMDGNWVYRMRLPLEALCEKSSFNKFLGDMVVRTKRVDSY

Foldseek 3Di:
DLQVQCVVPHDDHDDPDPALVSLVVVQLVQLLDPDPDRDDDVQSLLSNDPVSHDPDVVLQDQDDPPDDPDHNPRDRPDDPVVVVVPVVSVVVVVVSNVVSVVPDDD

InterPro domains:
  IPR003385 Glycoside hydrolase, family 77 [PF02446] (4-78)
  IPR017853 Glycoside hydrolase superfamily [SSF51445] (15-93)

pLDDT: mean 90.45, std 7.93, range [57.56, 98.12]